Protein AF-A0A957DT23-F1 (afdb_monomer)

Secondary structure (DSSP, 8-state):
-----------------HHHHHHHHHHHHHHHHHHHHHHHTTSTTHHHHHHTTEETTEE--HHHHHHHHHHHHHHHHHHHHHHHS-HHHHHHHHHHH-

Radius of gyration: 21.61 Å; Cα contacts (8 Å, |Δi|>4): 49; chains: 1; bounding box: 37×45×67 Å

pLDDT: mean 88.95, std 11.93, range [44.41, 97.75]

Structure (mmCIF, N/CA/C/O backbone):
data_AF-A0A957DT23-F1
#
_entry.id   AF-A0A957DT23-F1
#
loop_
_atom_site.group_PDB
_atom_site.id
_atom_site.type_symbol
_atom_site.label_atom_id
_atom_site.label_alt_id
_atom_site.label_comp_id
_atom_site.label_asym_id
_atom_site.label_entity_id
_atom_site.label_seq_id
_atom_site.pdbx_PDB_ins_code
_atom_site.Cartn_x
_atom_site.Cartn_y
_atom_site.Cartn_z
_atom_site.occupancy
_atom_site.B_iso_or_equiv
_atom_site.auth_seq_id
_atom_site.auth_comp_id
_atom_site.auth_asym_id
_atom_site.auth_atom_id
_atom_site.pdbx_PDB_model_num
ATOM 1 N N . MET A 1 1 ? 21.710 -33.397 44.574 1.00 47.12 1 MET A N 1
ATOM 2 C CA . MET A 1 1 ? 21.496 -33.090 43.145 1.00 47.12 1 MET A CA 1
ATOM 3 C C . MET A 1 1 ? 20.067 -33.452 42.806 1.00 47.12 1 MET A C 1
ATOM 5 O O . MET A 1 1 ? 19.820 -34.629 42.625 1.00 47.12 1 MET A O 1
ATOM 9 N N . ASN A 1 2 ? 19.138 -32.497 42.782 1.00 44.41 2 ASN A N 1
ATOM 10 C CA . ASN A 1 2 ? 17.807 -32.730 42.222 1.00 44.41 2 ASN A CA 1
ATOM 11 C C . ASN A 1 2 ? 17.469 -31.538 41.334 1.00 44.41 2 ASN A C 1
ATOM 13 O O . ASN A 1 2 ? 17.392 -30.404 41.793 1.00 44.41 2 ASN A O 1
ATOM 17 N N . SER A 1 3 ? 17.400 -31.863 40.052 1.00 48.41 3 SER A N 1
ATOM 18 C CA . SER A 1 3 ? 17.361 -31.020 38.872 1.00 48.41 3 SER A CA 1
ATOM 19 C C . SER A 1 3 ? 16.363 -29.869 38.956 1.00 48.41 3 SER A C 1
ATOM 21 O O . SER A 1 3 ? 15.164 -30.084 39.142 1.00 48.41 3 SER A O 1
ATOM 23 N N . GLU A 1 4 ? 16.869 -28.657 38.724 1.00 55.62 4 GLU A N 1
ATOM 24 C CA . GLU A 1 4 ? 16.078 -27.526 38.253 1.00 55.62 4 GLU A CA 1
ATOM 25 C C . GLU A 1 4 ? 15.337 -27.979 36.990 1.00 55.62 4 GLU A C 1
ATOM 27 O O . GLU A 1 4 ? 15.936 -28.250 35.946 1.00 55.62 4 GLU A O 1
ATOM 32 N N . LYS A 1 5 ? 14.021 -28.170 37.106 1.00 53.84 5 LYS A N 1
ATOM 33 C CA . LYS A 1 5 ? 13.168 -28.435 35.952 1.00 53.84 5 LYS A CA 1
ATOM 34 C C . LYS A 1 5 ? 13.231 -27.198 35.069 1.00 53.84 5 LYS A C 1
ATOM 36 O O . LYS A 1 5 ? 12.680 -26.163 35.429 1.00 53.84 5 LYS A O 1
ATOM 41 N N . ALA A 1 6 ? 13.907 -27.326 33.931 1.00 58.00 6 ALA A N 1
ATOM 42 C CA . ALA A 1 6 ? 13.854 -26.357 32.853 1.00 58.00 6 ALA A CA 1
ATOM 43 C C . ALA A 1 6 ? 12.381 -26.043 32.566 1.00 58.00 6 ALA A C 1
ATOM 45 O O . ALA A 1 6 ? 11.623 -26.909 32.125 1.00 58.00 6 ALA A O 1
ATOM 46 N N . GLN A 1 7 ? 11.973 -24.819 32.885 1.00 58.66 7 GLN A N 1
ATOM 47 C CA . GLN A 1 7 ? 10.679 -24.273 32.522 1.00 58.66 7 GLN A CA 1
ATOM 48 C C . GLN A 1 7 ? 10.653 -24.219 30.994 1.00 58.66 7 GLN A C 1
ATOM 50 O O . GLN A 1 7 ? 11.218 -23.320 30.377 1.00 58.66 7 GLN A O 1
ATOM 55 N N . GLN A 1 8 ? 10.102 -25.263 30.374 1.00 61.09 8 GLN A N 1
ATOM 56 C CA . GLN A 1 8 ? 9.835 -25.277 28.945 1.00 61.09 8 GLN A CA 1
ATOM 57 C C . GLN A 1 8 ? 8.894 -24.106 28.681 1.00 61.09 8 GLN A C 1
ATOM 59 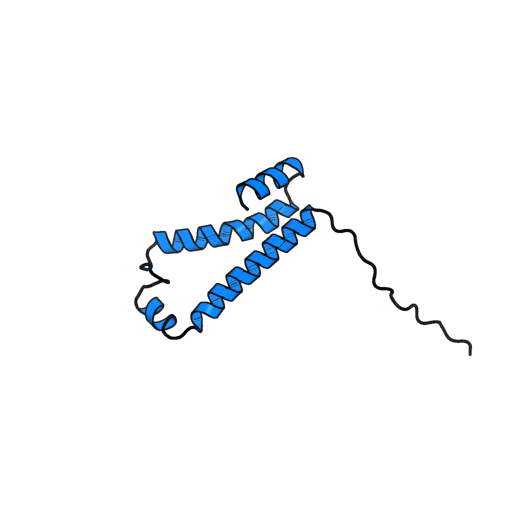O O . GLN A 1 8 ? 7.754 -24.119 29.139 1.00 61.09 8 GLN A O 1
ATOM 64 N N . ASN A 1 9 ? 9.404 -23.077 28.005 1.00 67.50 9 ASN A N 1
ATOM 65 C CA . ASN A 1 9 ? 8.611 -21.960 27.512 1.00 67.50 9 ASN A CA 1
ATOM 66 C C . ASN A 1 9 ? 7.517 -22.535 26.602 1.00 67.50 9 ASN A C 1
ATOM 68 O O . ASN A 1 9 ? 7.773 -22.843 25.438 1.00 67.50 9 ASN A O 1
ATOM 72 N N . ALA A 1 10 ? 6.329 -22.766 27.159 1.00 75.56 10 ALA A N 1
ATOM 73 C CA . ALA A 1 10 ? 5.172 -23.192 26.396 1.00 75.56 10 ALA A CA 1
ATOM 74 C C . ALA A 1 10 ? 4.838 -22.085 25.390 1.00 75.56 10 ALA A C 1
ATOM 76 O O . ALA A 1 10 ? 4.873 -20.903 25.730 1.00 75.56 10 ALA A O 1
ATOM 77 N N . LEU A 1 11 ? 4.564 -22.462 24.142 1.00 77.06 11 LEU A N 1
ATOM 78 C CA . LEU A 1 11 ? 4.163 -21.506 23.115 1.00 77.06 11 LEU A CA 1
ATOM 79 C C . LEU A 1 11 ? 2.803 -20.913 23.513 1.00 77.06 11 LEU A C 1
ATOM 81 O O . LEU A 1 11 ? 1.816 -21.642 23.598 1.00 77.06 11 LEU A O 1
ATOM 85 N N . GLU A 1 12 ? 2.763 -19.610 23.790 1.00 80.69 12 GLU A N 1
ATOM 86 C CA . GLU A 1 12 ? 1.536 -18.887 24.135 1.00 80.69 12 GLU A CA 1
ATOM 87 C C . GLU A 1 12 ? 0.942 -18.202 22.899 1.00 80.69 12 GLU A C 1
ATOM 89 O O . GLU A 1 12 ? 1.584 -17.368 22.259 1.00 80.69 12 GLU A O 1
ATOM 94 N N . ASP A 1 13 ? -0.318 -18.515 22.591 1.00 81.81 13 ASP A N 1
ATOM 95 C CA . ASP A 1 13 ? -1.068 -17.834 21.536 1.00 81.81 13 ASP A CA 1
ATOM 96 C C . ASP A 1 13 ? -1.658 -16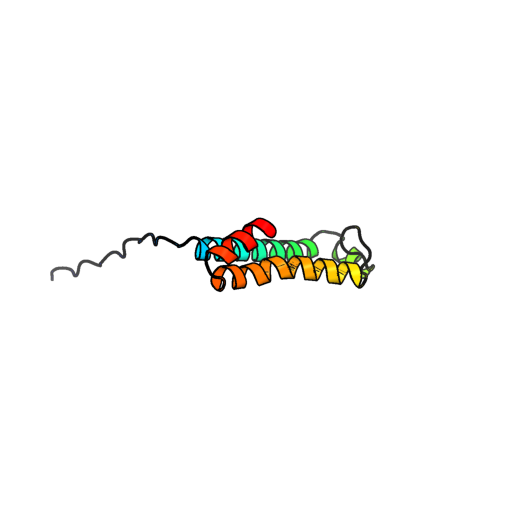.513 22.044 1.00 81.81 13 ASP A C 1
ATOM 98 O O . ASP A 1 13 ? -2.589 -16.474 22.857 1.00 81.81 13 ASP A O 1
ATOM 102 N N . ILE A 1 14 ? -1.156 -15.398 21.510 1.00 85.06 14 ILE A N 1
ATOM 103 C CA . ILE A 1 14 ? -1.657 -14.062 21.839 1.00 85.06 14 ILE A CA 1
ATOM 104 C C . ILE A 1 14 ? -2.880 -13.739 20.976 1.00 85.06 14 ILE A C 1
ATOM 106 O O . ILE A 1 14 ? -2.838 -13.745 19.743 1.00 85.06 14 ILE A O 1
ATOM 110 N N . ARG A 1 15 ? -3.988 -13.357 21.620 1.00 86.06 15 ARG A N 1
ATOM 111 C CA . ARG A 1 15 ? -5.175 -12.850 20.918 1.00 86.06 15 ARG A CA 1
ATOM 112 C C . ARG A 1 15 ? -4.903 -11.468 20.325 1.00 86.06 15 ARG A C 1
ATOM 114 O O . ARG A 1 15 ? -5.011 -10.452 21.007 1.00 86.06 15 ARG A O 1
ATOM 121 N N . LEU A 1 16 ? -4.601 -11.425 19.029 1.00 88.69 16 LEU A N 1
ATOM 122 C CA . LEU A 1 16 ? -4.409 -10.165 18.310 1.00 88.69 16 LEU A CA 1
ATOM 123 C C . LEU A 1 16 ? -5.745 -9.447 18.093 1.00 88.69 16 LEU A C 1
ATOM 125 O O . LEU A 1 16 ? -6.719 -10.031 17.603 1.00 88.69 16 LEU A O 1
ATOM 129 N N . ASN A 1 17 ? -5.774 -8.151 18.402 1.00 91.75 17 ASN A N 1
ATOM 130 C CA . ASN A 1 17 ? -6.913 -7.306 18.067 1.00 91.75 17 ASN A CA 1
ATOM 131 C C . ASN A 1 17 ? -7.024 -7.108 16.540 1.00 91.75 17 ASN A C 1
ATOM 133 O O . ASN A 1 17 ? -6.065 -7.291 15.789 1.00 91.75 17 ASN A O 1
ATOM 137 N N . VAL A 1 18 ? -8.213 -6.724 16.068 1.00 92.12 18 VAL A N 1
ATOM 138 C CA . VAL A 1 18 ? -8.490 -6.586 14.626 1.00 92.12 18 VAL A CA 1
ATOM 139 C C . VAL A 1 18 ? -7.585 -5.548 13.960 1.00 92.12 18 VAL A C 1
ATOM 141 O O . VAL A 1 18 ? -7.168 -5.756 12.827 1.00 92.12 18 VAL A O 1
ATOM 144 N N . LYS A 1 19 ? -7.222 -4.462 14.656 1.00 93.25 19 LYS A N 1
ATOM 145 C CA . LYS A 1 19 ? -6.321 -3.443 14.100 1.00 93.25 19 LYS A CA 1
ATOM 146 C C . LYS A 1 19 ? -4.957 -4.028 13.761 1.00 93.25 19 LYS A C 1
ATOM 148 O O . LYS A 1 19 ? -4.456 -3.796 12.671 1.00 93.25 19 LYS A O 1
ATOM 153 N N . LEU A 1 20 ? -4.391 -4.822 14.665 1.00 94.31 20 LEU A N 1
ATOM 154 C CA . LEU A 1 20 ? -3.086 -5.435 14.465 1.00 94.31 20 LEU A CA 1
ATOM 155 C C . LEU A 1 20 ? -3.110 -6.450 13.318 1.00 94.31 20 LEU A C 1
ATOM 157 O O . LEU A 1 20 ? -2.167 -6.508 12.537 1.00 94.31 20 LEU A O 1
ATOM 161 N N . LYS A 1 21 ? -4.221 -7.181 13.155 1.00 95.00 21 LYS A N 1
ATOM 162 C CA . LYS A 1 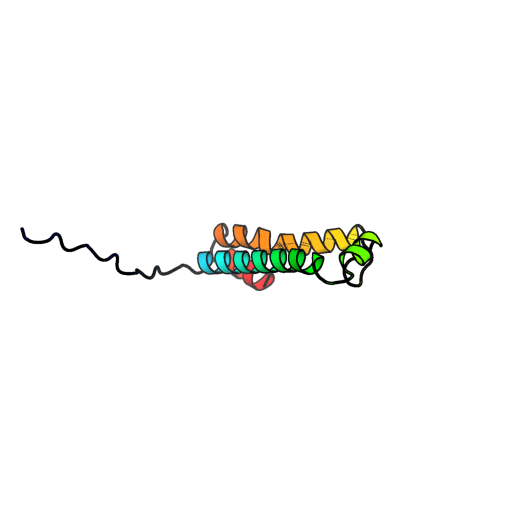21 ? -4.431 -8.037 11.978 1.00 95.00 21 LYS A CA 1
ATOM 163 C C . LYS A 1 21 ? -4.445 -7.222 10.682 1.00 95.00 21 LYS A C 1
ATOM 165 O O . LYS A 1 21 ? -3.787 -7.613 9.730 1.00 95.00 21 LYS A O 1
ATOM 170 N N . LEU A 1 22 ? -5.142 -6.084 10.652 1.00 96.31 22 LEU A N 1
ATOM 171 C CA . LEU A 1 22 ? -5.176 -5.201 9.478 1.00 96.31 22 LEU A CA 1
ATOM 172 C C . LEU A 1 22 ? -3.793 -4.625 9.156 1.00 96.31 22 LEU A C 1
ATOM 174 O O . LEU A 1 22 ? -3.376 -4.674 8.006 1.00 96.31 22 LEU A O 1
ATOM 178 N N . VAL A 1 23 ? -3.058 -4.148 10.165 1.00 97.19 23 VAL A N 1
ATOM 179 C CA . VAL A 1 23 ? -1.670 -3.682 10.003 1.00 97.19 23 VAL A CA 1
ATOM 180 C C . VAL A 1 23 ? -0.802 -4.782 9.388 1.00 97.19 23 VAL A C 1
ATOM 182 O O . VAL A 1 23 ? -0.099 -4.528 8.414 1.00 97.19 23 VAL A O 1
ATOM 185 N N . ALA A 1 24 ? -0.885 -6.008 9.916 1.00 96.81 24 ALA A N 1
ATOM 186 C CA . ALA A 1 24 ? -0.122 -7.143 9.406 1.00 96.81 24 ALA A CA 1
ATOM 187 C C . ALA A 1 24 ? -0.495 -7.499 7.957 1.00 96.81 24 ALA A C 1
ATOM 189 O O . ALA A 1 24 ? 0.389 -7.768 7.149 1.00 96.81 24 ALA A O 1
ATOM 190 N N . LEU A 1 25 ? -1.785 -7.458 7.610 1.00 96.94 25 LEU A N 1
ATOM 191 C CA . LEU A 1 25 ? -2.259 -7.728 6.251 1.00 96.94 25 LEU A CA 1
ATOM 192 C C . LEU A 1 25 ? 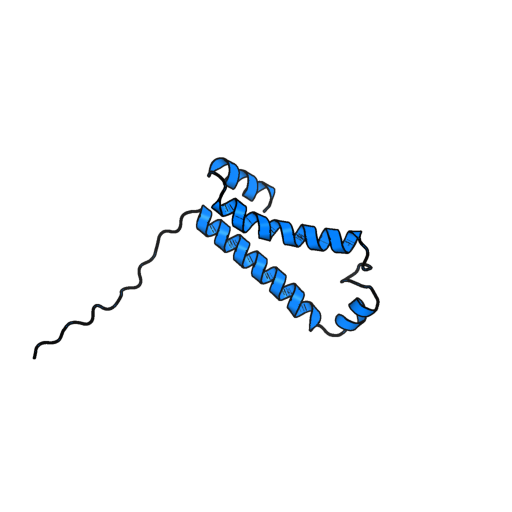-1.778 -6.667 5.253 1.00 96.94 25 LEU A C 1
ATOM 194 O O . LEU A 1 25 ? -1.230 -7.027 4.213 1.00 96.94 25 LEU A O 1
ATOM 198 N N . TRP A 1 26 ? -1.907 -5.377 5.579 1.00 97.75 26 TRP A N 1
ATOM 199 C CA . TRP A 1 26 ? -1.402 -4.296 4.725 1.00 97.75 26 TRP A CA 1
ATOM 200 C C . TRP A 1 26 ? 0.115 -4.350 4.568 1.00 97.75 26 TRP A C 1
ATOM 202 O O . TRP A 1 26 ? 0.613 -4.180 3.458 1.00 97.75 26 TRP A O 1
ATOM 212 N N . ALA A 1 27 ? 0.847 -4.652 5.643 1.00 97.75 27 ALA A N 1
ATOM 213 C CA . ALA A 1 27 ? 2.292 -4.837 5.579 1.00 97.75 27 ALA A CA 1
ATOM 214 C C . ALA A 1 27 ? 2.665 -6.023 4.681 1.00 97.75 27 ALA A C 1
ATOM 216 O O . ALA A 1 27 ? 3.525 -5.885 3.814 1.00 97.75 27 ALA A O 1
ATOM 217 N N . SER A 1 28 ? 1.986 -7.165 4.829 1.00 97.69 28 SER A N 1
ATOM 218 C CA . SER A 1 28 ? 2.218 -8.339 3.982 1.00 97.69 28 SER A CA 1
ATOM 219 C C . SER A 1 28 ? 1.937 -8.048 2.508 1.00 97.69 28 SER A C 1
ATOM 221 O O . SER A 1 28 ? 2.710 -8.477 1.653 1.00 97.69 28 SER A O 1
ATOM 223 N N . LEU A 1 29 ? 0.860 -7.317 2.201 1.00 96.31 29 LEU A N 1
ATOM 224 C CA . LEU A 1 29 ? 0.557 -6.886 0.837 1.00 96.31 29 LEU A CA 1
ATOM 225 C C . LEU A 1 29 ? 1.666 -5.979 0.291 1.00 96.31 29 LEU A C 1
ATOM 227 O O . LEU A 1 29 ? 2.138 -6.193 -0.819 1.00 96.31 29 LEU A O 1
ATOM 231 N N . MET A 1 30 ? 2.112 -5.003 1.083 1.00 96.12 30 MET A N 1
ATOM 232 C CA . MET A 1 30 ? 3.178 -4.073 0.707 1.00 96.12 30 MET A CA 1
ATOM 233 C C . MET A 1 30 ? 4.480 -4.823 0.373 1.00 96.12 30 MET A C 1
ATOM 235 O O . MET A 1 30 ? 5.071 -4.596 -0.682 1.00 96.12 30 MET A O 1
ATOM 239 N N . PHE A 1 31 ? 4.874 -5.795 1.203 1.00 96.75 31 PHE A N 1
ATOM 240 C CA . PHE A 1 31 ? 6.031 -6.653 0.925 1.00 96.75 31 PHE A CA 1
ATOM 241 C C . PHE A 1 31 ? 5.874 -7.464 -0.362 1.00 96.75 31 PHE A C 1
ATOM 243 O O . PHE A 1 31 ? 6.839 -7.592 -1.114 1.00 96.75 31 PHE A O 1
ATOM 250 N N . PHE A 1 32 ? 4.678 -7.989 -0.636 1.00 95.88 32 PHE A N 1
ATOM 251 C CA . PHE A 1 32 ? 4.422 -8.717 -1.875 1.00 95.88 32 PHE A CA 1
ATOM 252 C C . PHE A 1 32 ? 4.582 -7.812 -3.099 1.00 95.88 32 PHE A C 1
ATOM 254 O O . PHE A 1 32 ? 5.243 -8.198 -4.058 1.00 95.88 32 PHE A O 1
ATOM 261 N N . VAL A 1 33 ? 4.054 -6.587 -3.039 1.00 93.56 33 VAL A N 1
ATOM 262 C CA . VAL A 1 33 ? 4.186 -5.606 -4.124 1.00 93.56 33 VAL A CA 1
ATOM 263 C C . VAL A 1 33 ? 5.653 -5.240 -4.372 1.00 93.56 33 VAL A C 1
ATOM 265 O O . VAL A 1 33 ? 6.105 -5.340 -5.508 1.00 93.56 33 VAL A O 1
ATOM 268 N N . ILE A 1 34 ? 6.431 -4.924 -3.326 1.00 94.44 34 ILE A N 1
ATOM 269 C CA . ILE A 1 34 ? 7.875 -4.642 -3.475 1.00 94.44 34 ILE A CA 1
ATOM 270 C C . ILE A 1 34 ? 8.602 -5.832 -4.098 1.00 94.44 34 ILE A C 1
ATOM 272 O O . ILE A 1 34 ? 9.453 -5.661 -4.971 1.00 94.44 34 ILE A O 1
ATOM 276 N N . TYR A 1 35 ? 8.295 -7.043 -3.634 1.00 95.56 35 TYR A N 1
ATOM 277 C CA . TYR A 1 35 ? 8.946 -8.236 -4.149 1.00 95.56 35 TYR A CA 1
ATOM 278 C C . TYR A 1 35 ? 8.615 -8.463 -5.626 1.00 95.56 35 TYR A C 1
ATOM 280 O O . TYR A 1 35 ? 9.508 -8.813 -6.391 1.00 95.56 35 TYR A O 1
ATOM 288 N N . LEU A 1 36 ? 7.367 -8.232 -6.041 1.00 93.38 36 LEU A N 1
ATOM 289 C CA . LEU A 1 36 ? 6.967 -8.316 -7.445 1.00 93.38 36 LEU A CA 1
ATOM 290 C C . LEU A 1 36 ? 7.684 -7.280 -8.311 1.00 93.38 36 LEU A C 1
ATOM 292 O O . LEU A 1 36 ? 8.188 -7.648 -9.370 1.00 93.38 36 LEU A O 1
ATOM 296 N N . ASP A 1 37 ? 7.774 -6.028 -7.857 1.00 90.44 37 ASP A N 1
ATOM 297 C CA . ASP A 1 37 ? 8.492 -4.968 -8.575 1.00 90.44 37 ASP A CA 1
ATOM 298 C C . ASP A 1 37 ? 9.968 -5.334 -8.757 1.00 90.44 37 ASP A C 1
ATOM 300 O O . ASP A 1 37 ? 10.531 -5.200 -9.843 1.00 90.44 37 ASP A O 1
ATOM 304 N N . TYR A 1 38 ? 10.587 -5.869 -7.705 1.00 92.75 38 TYR A N 1
ATOM 305 C CA . TYR A 1 38 ? 11.964 -6.341 -7.759 1.00 92.75 38 TYR A CA 1
ATOM 306 C C . TYR A 1 38 ? 12.123 -7.555 -8.681 1.00 92.75 38 TYR A C 1
ATOM 308 O O . TYR A 1 38 ? 13.024 -7.587 -9.517 1.00 92.75 38 TYR A O 1
ATOM 316 N N . PHE A 1 39 ? 11.232 -8.542 -8.574 1.00 93.75 39 PHE A N 1
ATOM 317 C CA . PHE A 1 39 ? 11.248 -9.745 -9.404 1.00 93.75 39 PHE A CA 1
ATOM 318 C C . PHE A 1 39 ? 11.036 -9.421 -10.888 1.00 93.75 39 PHE A C 1
ATOM 320 O O . PHE A 1 39 ? 11.647 -10.051 -11.751 1.00 93.75 39 PHE A O 1
ATOM 327 N N . HIS A 1 40 ? 10.229 -8.404 -11.196 1.00 91.00 40 HIS A N 1
ATOM 328 C CA . HIS A 1 40 ? 9.992 -7.940 -12.560 1.00 91.00 40 HIS A CA 1
ATOM 329 C C . HIS A 1 40 ? 11.284 -7.527 -13.274 1.00 91.00 40 HIS A C 1
ATOM 331 O O . HIS A 1 40 ? 11.431 -7.795 -14.464 1.00 91.00 40 HIS A O 1
ATOM 337 N N . LEU A 1 41 ? 12.253 -6.956 -12.551 1.00 91.50 41 LEU A N 1
ATOM 338 C CA . LEU A 1 41 ? 13.552 -6.573 -13.115 1.00 91.50 41 LEU A CA 1
ATOM 339 C C . LEU A 1 41 ? 14.380 -7.778 -13.585 1.00 91.50 41 LEU A C 1
ATOM 341 O O . LEU A 1 41 ? 15.237 -7.626 -14.449 1.00 91.50 41 LEU A O 1
ATOM 345 N N . TYR A 1 42 ? 14.130 -8.970 -13.042 1.00 93.31 42 TYR A N 1
ATOM 346 C CA . TYR A 1 42 ? 14.818 -10.202 -13.438 1.00 93.31 42 TYR A CA 1
ATOM 347 C C . TYR A 1 42 ? 14.142 -10.928 -14.602 1.00 93.31 42 TYR A C 1
ATOM 349 O O . TYR A 1 42 ? 14.700 -11.895 -15.125 1.00 93.31 42 TYR A O 1
ATOM 357 N N . MET A 1 43 ? 12.942 -10.507 -15.009 1.00 93.50 43 MET A N 1
ATOM 358 C CA . MET A 1 43 ? 12.266 -11.125 -16.141 1.00 93.50 43 MET A CA 1
ATOM 359 C C . MET A 1 43 ? 12.996 -10.777 -17.452 1.00 93.50 43 MET A C 1
ATOM 361 O O . MET A 1 43 ? 13.354 -9.615 -17.664 1.00 93.50 43 MET A O 1
ATOM 365 N N . PRO A 1 44 ? 13.196 -11.751 -18.360 1.00 95.06 44 PRO A N 1
ATOM 366 C CA . PRO A 1 44 ? 13.884 -11.509 -19.625 1.00 95.06 44 PRO A CA 1
ATOM 367 C C . PRO A 1 44 ? 13.249 -10.365 -20.425 1.00 95.06 44 PRO A C 1
ATOM 369 O O . PRO A 1 44 ? 12.028 -10.326 -20.586 1.00 95.06 44 PRO A O 1
ATOM 372 N N . GLY A 1 45 ? 14.073 -9.448 -20.934 1.00 92.88 45 GLY A N 1
ATOM 373 C CA . GLY A 1 45 ? 13.627 -8.319 -21.755 1.00 92.88 45 GLY A CA 1
ATOM 374 C C . GLY A 1 45 ? 13.122 -7.102 -20.972 1.00 92.88 45 GLY A C 1
ATOM 375 O O . GLY A 1 45 ? 12.917 -6.048 -21.572 1.00 92.88 45 GLY A O 1
ATOM 376 N N . LYS A 1 46 ? 12.901 -7.202 -19.650 1.00 92.56 46 LYS A N 1
ATOM 377 C CA . LYS A 1 46 ? 12.291 -6.103 -18.877 1.00 92.56 46 LYS A CA 1
ATOM 378 C C . LYS A 1 46 ? 13.220 -4.933 -18.632 1.00 92.56 46 LYS A C 1
ATOM 380 O O . LYS A 1 46 ? 12.775 -3.792 -18.711 1.00 92.56 46 LYS A O 1
ATOM 385 N N . ILE A 1 47 ? 14.503 -5.185 -18.401 1.00 93.31 47 ILE A N 1
ATOM 386 C CA . ILE A 1 47 ? 15.478 -4.099 -18.270 1.00 93.31 47 ILE A CA 1
ATOM 387 C C . ILE A 1 47 ? 15.620 -3.361 -19.605 1.00 93.31 47 ILE A C 1
ATOM 389 O O . ILE A 1 47 ? 15.636 -2.132 -19.622 1.00 93.31 47 ILE A O 1
ATOM 393 N N . GLU A 1 48 ? 15.662 -4.082 -20.726 1.00 94.56 48 GLU A N 1
ATOM 394 C CA . GLU A 1 48 ? 15.747 -3.491 -22.062 1.00 94.56 48 GLU A CA 1
ATOM 395 C C . GLU A 1 48 ? 14.503 -2.658 -22.402 1.00 94.56 48 GLU A C 1
ATOM 397 O O . GLU A 1 48 ? 14.635 -1.549 -22.920 1.00 94.56 48 GLU A O 1
ATOM 402 N N . GLU A 1 49 ? 13.302 -3.145 -22.067 1.00 93.31 49 GLU A N 1
ATOM 403 C CA . GLU A 1 49 ? 12.052 -2.382 -22.194 1.00 93.31 49 GLU A CA 1
ATOM 404 C C . GLU A 1 49 ? 12.093 -1.083 -21.369 1.00 93.31 49 GLU A C 1
ATOM 406 O O . GLU A 1 49 ? 11.771 -0.014 -21.894 1.00 93.31 49 GLU A O 1
ATOM 411 N N . ILE A 1 50 ? 12.548 -1.151 -20.112 1.00 92.75 50 ILE A N 1
ATOM 412 C CA . ILE A 1 50 ? 12.672 0.020 -19.228 1.00 92.75 50 ILE A CA 1
ATOM 413 C C . ILE A 1 50 ? 13.668 1.035 -19.798 1.00 92.75 50 ILE A C 1
ATOM 415 O O . ILE A 1 50 ? 13.371 2.231 -19.834 1.00 92.75 50 ILE A O 1
ATOM 419 N N . LEU A 1 51 ? 14.822 0.577 -20.294 1.00 93.00 51 LEU A N 1
ATOM 420 C CA . LEU A 1 51 ? 15.821 1.434 -20.946 1.00 93.00 51 LEU A CA 1
ATOM 421 C C . LEU A 1 51 ? 15.294 2.066 -22.242 1.00 93.00 51 LEU A C 1
ATOM 423 O O . LEU A 1 51 ? 15.680 3.184 -22.580 1.00 93.00 51 LEU A O 1
ATOM 427 N N . ALA A 1 52 ? 14.381 1.388 -22.938 1.00 94.88 52 ALA A N 1
ATOM 428 C CA . ALA A 1 52 ? 13.663 1.917 -24.094 1.00 94.88 52 ALA A CA 1
ATOM 429 C C . ALA A 1 52 ? 12.500 2.859 -23.716 1.00 94.88 52 ALA A C 1
ATOM 431 O O . ALA A 1 52 ? 11.759 3.297 -24.597 1.00 94.88 52 ALA A O 1
ATOM 432 N N . GLY A 1 53 ? 12.330 3.1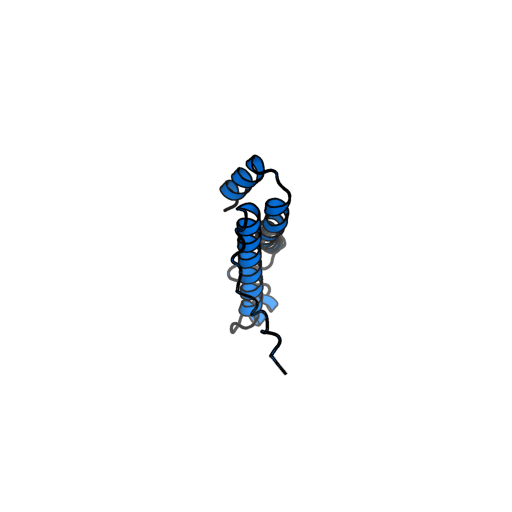83 -22.430 1.00 92.19 53 GLY A N 1
ATOM 433 C CA . GLY A 1 53 ? 11.294 4.095 -21.955 1.00 92.19 53 GLY A CA 1
ATOM 434 C C . GLY A 1 53 ? 9.921 3.445 -21.801 1.00 92.19 53 GLY A C 1
ATOM 435 O O . GLY A 1 53 ? 8.923 4.160 -21.833 1.00 92.19 53 GLY A O 1
ATOM 436 N N . LYS A 1 54 ? 9.839 2.119 -21.639 1.00 89.81 54 LYS A N 1
ATOM 437 C CA . LYS A 1 54 ? 8.576 1.387 -21.466 1.00 89.81 54 LYS A CA 1
ATOM 438 C C . LYS A 1 54 ? 8.478 0.727 -20.098 1.00 89.81 54 LYS A C 1
ATOM 440 O O . LYS A 1 54 ? 9.414 0.105 -19.613 1.00 89.81 54 LYS A O 1
ATOM 445 N N . MET A 1 55 ? 7.305 0.833 -19.488 1.00 83.69 55 MET A N 1
ATOM 446 C CA . MET A 1 55 ? 6.945 0.164 -18.244 1.00 83.69 55 MET A CA 1
ATOM 447 C C . MET A 1 55 ? 5.716 -0.700 -18.511 1.00 83.69 55 MET A C 1
ATOM 449 O O . MET A 1 55 ? 4.614 -0.188 -18.724 1.00 83.69 55 MET A O 1
ATOM 453 N N . PHE A 1 56 ? 5.897 -2.021 -18.487 1.00 78.50 56 PHE A N 1
ATOM 454 C CA . PHE A 1 56 ? 4.840 -2.981 -18.804 1.00 78.50 56 PHE A CA 1
ATOM 455 C C . PHE A 1 56 ? 4.279 -2.778 -20.231 1.00 78.50 56 PHE A C 1
ATOM 457 O O . PHE A 1 56 ? 4.976 -3.067 -21.198 1.00 78.50 56 PHE A O 1
ATOM 464 N N . VAL A 1 57 ? 3.040 -2.290 -20.382 1.00 77.44 57 VAL A N 1
ATOM 465 C CA . VAL A 1 57 ? 2.396 -1.994 -21.685 1.00 77.44 57 VAL A CA 1
ATOM 466 C C . VAL A 1 57 ? 2.365 -0.479 -21.968 1.00 77.44 57 VAL A C 1
ATOM 468 O O . VAL A 1 57 ? 1.909 -0.052 -23.025 1.00 77.44 57 VAL A O 1
ATOM 471 N N . PHE A 1 58 ? 2.858 0.349 -21.042 1.00 83.38 58 PHE A N 1
ATOM 472 C CA . PHE A 1 58 ? 2.785 1.808 -21.117 1.00 83.38 58 PHE A CA 1
ATOM 473 C C . PHE A 1 58 ? 4.150 2.433 -21.392 1.00 83.38 58 PHE A C 1
ATOM 475 O O . PHE A 1 58 ? 5.186 1.900 -20.996 1.00 83.38 58 PHE A O 1
ATOM 482 N N . ASP A 1 59 ? 4.145 3.620 -21.991 1.00 90.50 59 ASP A N 1
ATOM 483 C CA . ASP A 1 59 ? 5.338 4.458 -22.029 1.00 90.50 59 ASP A CA 1
ATOM 484 C C . ASP A 1 59 ? 5.589 5.086 -20.646 1.00 90.50 59 ASP A C 1
ATOM 486 O O . ASP A 1 59 ? 4.664 5.448 -19.898 1.00 90.50 59 ASP A O 1
ATOM 490 N N . ILE A 1 60 ? 6.864 5.218 -20.290 1.00 91.31 60 ILE A N 1
ATOM 491 C CA . ILE A 1 60 ? 7.299 5.908 -19.080 1.00 91.31 60 ILE A CA 1
ATOM 492 C C . ILE A 1 60 ? 7.056 7.400 -19.296 1.00 91.31 60 ILE A C 1
ATOM 494 O O . ILE A 1 60 ? 7.743 8.081 -20.053 1.00 91.31 60 ILE A O 1
ATOM 498 N N . THR A 1 61 ? 6.046 7.906 -18.605 1.00 93.50 61 THR A N 1
ATOM 499 C CA . THR A 1 61 ? 5.626 9.301 -18.611 1.00 93.50 61 THR A CA 1
ATOM 500 C C . THR A 1 61 ? 5.462 9.755 -17.168 1.00 93.50 61 THR A C 1
ATOM 502 O O . THR A 1 61 ? 5.357 8.945 -16.245 1.00 93.50 61 THR A O 1
ATOM 505 N N . GLN A 1 62 ? 5.379 11.065 -16.949 1.00 92.88 62 GLN A N 1
ATOM 506 C CA . GLN A 1 62 ? 5.096 11.598 -15.617 1.00 92.88 62 GLN A CA 1
ATOM 507 C C . GLN A 1 62 ? 3.796 11.022 -15.027 1.00 92.88 62 GLN A C 1
ATOM 509 O O . GLN A 1 62 ? 3.721 10.772 -13.827 1.00 92.88 62 GLN A O 1
ATOM 514 N N . VAL A 1 63 ? 2.785 10.781 -15.868 1.00 92.88 63 VAL A N 1
ATOM 515 C CA . VAL A 1 63 ? 1.489 10.248 -15.436 1.00 92.88 63 VAL A CA 1
ATOM 516 C C . VAL A 1 63 ? 1.606 8.784 -15.017 1.00 92.88 63 VAL A C 1
ATOM 518 O O . VAL A 1 63 ? 1.084 8.428 -13.962 1.00 92.88 63 VAL A O 1
ATOM 521 N N . SER A 1 64 ? 2.308 7.941 -15.784 1.00 90.50 64 SER A N 1
ATOM 522 C CA . SER A 1 64 ? 2.476 6.525 -15.420 1.00 90.50 64 SER A CA 1
ATOM 523 C C . SER A 1 64 ? 3.317 6.354 -14.153 1.00 90.50 64 SER A C 1
ATOM 525 O O . SER A 1 64 ? 2.946 5.566 -13.283 1.00 90.50 64 SER A O 1
ATOM 527 N N . LEU A 1 65 ? 4.368 7.160 -13.975 1.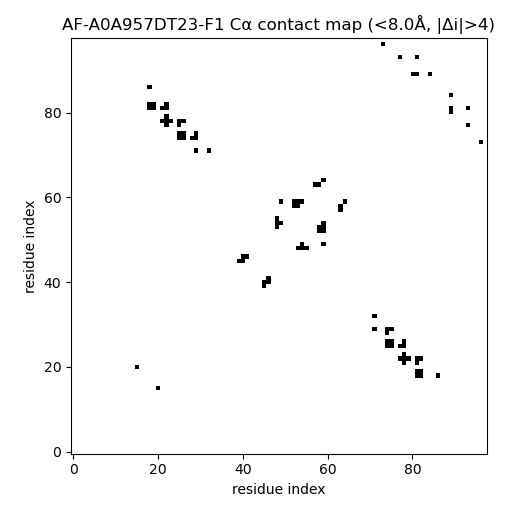00 91.50 65 LEU A N 1
ATOM 528 C CA . LEU A 1 65 ? 5.156 7.179 -12.737 1.00 91.50 65 LEU A CA 1
ATOM 529 C C . LEU A 1 65 ? 4.332 7.638 -11.528 1.00 91.50 65 LEU A C 1
ATOM 531 O O . LEU A 1 65 ? 4.409 7.030 -10.460 1.00 91.50 65 LEU A O 1
ATOM 535 N N . LEU A 1 66 ? 3.514 8.682 -11.691 1.00 93.94 66 LEU A N 1
ATOM 536 C CA . LEU A 1 66 ? 2.631 9.154 -10.627 1.00 93.94 66 LEU A CA 1
ATOM 537 C C . LEU A 1 66 ? 1.575 8.103 -10.261 1.00 93.94 66 LEU A C 1
ATOM 539 O O . LEU A 1 66 ? 1.304 7.903 -9.080 1.00 93.94 66 LEU A O 1
ATOM 543 N N . ALA A 1 67 ? 1.004 7.414 -11.252 1.00 91.50 67 ALA A N 1
ATOM 544 C CA . ALA A 1 67 ? 0.035 6.343 -11.031 1.00 91.50 67 ALA A CA 1
ATOM 545 C C . ALA A 1 67 ? 0.661 5.149 -10.292 1.00 91.50 67 ALA A C 1
ATOM 547 O O . ALA A 1 67 ? 0.067 4.633 -9.340 1.00 91.50 67 ALA A O 1
ATOM 548 N N . GLY A 1 68 ? 1.880 4.752 -10.675 1.00 90.44 68 GLY A N 1
ATOM 549 C CA . GLY A 1 68 ? 2.655 3.745 -9.952 1.00 90.44 68 GLY A CA 1
ATOM 550 C C . GLY A 1 68 ? 2.878 4.156 -8.495 1.00 90.44 68 GLY A C 1
ATOM 551 O O . GLY A 1 68 ? 2.494 3.432 -7.579 1.00 90.44 68 GLY A O 1
ATOM 552 N N . LEU A 1 69 ? 3.385 5.371 -8.262 1.00 92.75 69 LEU A N 1
ATOM 553 C CA . LEU A 1 69 ? 3.614 5.894 -6.911 1.00 92.75 69 LEU A CA 1
ATOM 554 C C . LEU A 1 69 ? 2.330 5.962 -6.071 1.00 92.75 69 LEU A C 1
ATOM 556 O O . LEU A 1 69 ? 2.339 5.579 -4.899 1.00 92.75 69 LEU A O 1
ATOM 560 N N . ALA A 1 70 ? 1.224 6.430 -6.652 1.00 93.44 70 ALA A N 1
ATOM 561 C CA . ALA A 1 70 ? -0.071 6.480 -5.979 1.00 93.44 70 ALA A CA 1
ATOM 562 C C . ALA A 1 70 ? -0.530 5.079 -5.549 1.00 93.44 70 ALA A C 1
ATOM 564 O O . ALA A 1 70 ? -0.989 4.906 -4.419 1.00 93.44 70 ALA A O 1
ATOM 565 N N . THR A 1 71 ? -0.324 4.075 -6.405 1.00 91.56 71 THR A N 1
ATOM 566 C CA . THR A 1 71 ? -0.668 2.675 -6.117 1.00 91.56 71 THR A CA 1
ATOM 567 C C . THR A 1 71 ? 0.114 2.140 -4.919 1.00 91.56 71 THR A C 1
ATOM 569 O O . THR A 1 71 ? -0.480 1.524 -4.041 1.00 91.56 71 THR A O 1
ATOM 572 N N . ILE A 1 72 ? 1.419 2.425 -4.830 1.00 93.94 72 ILE A N 1
ATOM 573 C CA . ILE A 1 72 ? 2.278 2.007 -3.705 1.00 93.94 72 ILE A CA 1
ATOM 574 C C . ILE A 1 72 ? 1.980 2.796 -2.417 1.00 93.94 72 ILE A C 1
ATOM 576 O O . ILE A 1 72 ? 2.087 2.271 -1.305 1.00 93.94 72 ILE A O 1
ATOM 580 N N . THR A 1 73 ? 1.570 4.059 -2.550 1.00 95.56 73 THR A N 1
ATOM 581 C CA . THR A 1 73 ? 1.269 4.941 -1.411 1.00 95.56 73 THR A CA 1
ATOM 582 C C . THR A 1 73 ? 0.061 4.450 -0.615 1.00 95.56 73 THR A C 1
ATOM 584 O O . THR A 1 73 ? 0.059 4.549 0.611 1.00 95.56 73 THR A O 1
ATOM 587 N N . ILE A 1 74 ? -0.947 3.879 -1.281 1.00 95.06 74 ILE A N 1
ATOM 588 C CA . ILE A 1 74 ? -2.161 3.359 -0.634 1.00 95.06 74 ILE A CA 1
ATOM 589 C C . ILE A 1 74 ? -1.837 2.308 0.447 1.00 95.06 74 ILE A C 1
ATOM 591 O O . ILE A 1 74 ? -2.135 2.570 1.617 1.00 95.06 74 ILE A O 1
ATOM 595 N N . PRO A 1 75 ? -1.212 1.153 0.134 1.00 95.19 75 PRO A N 1
ATOM 596 C CA . PRO A 1 75 ? -0.902 0.149 1.143 1.00 95.19 75 PRO A CA 1
ATOM 597 C C . PRO A 1 75 ? 0.074 0.679 2.195 1.00 95.19 75 PRO A C 1
ATOM 599 O O . PRO A 1 75 ? -0.105 0.388 3.376 1.00 95.19 75 PRO A O 1
ATOM 602 N N . ALA A 1 76 ? 1.048 1.514 1.813 1.00 96.19 76 ALA A N 1
ATOM 603 C CA . ALA A 1 76 ? 1.983 2.121 2.759 1.00 96.19 76 ALA A CA 1
ATOM 604 C C . ALA A 1 76 ? 1.270 2.992 3.814 1.00 96.19 76 ALA A C 1
ATOM 606 O O . ALA A 1 76 ? 1.538 2.867 5.012 1.00 96.19 76 ALA A O 1
ATOM 607 N N . LEU A 1 77 ? 0.316 3.832 3.398 1.00 97.00 77 LEU A N 1
ATOM 608 C CA . LEU A 1 77 ? -0.492 4.632 4.321 1.00 97.00 77 LEU A CA 1
ATOM 609 C C . LEU A 1 77 ? -1.429 3.760 5.156 1.00 97.00 77 LEU A C 1
ATOM 611 O O . LEU A 1 77 ? -1.591 4.013 6.352 1.00 97.00 77 LEU A O 1
ATOM 615 N N . MET A 1 78 ? -2.021 2.723 4.564 1.00 97.44 78 MET A N 1
ATOM 616 C CA . MET A 1 78 ? -2.958 1.845 5.264 1.00 97.44 78 MET A CA 1
ATOM 617 C C . MET A 1 78 ? -2.329 1.080 6.432 1.00 97.44 78 MET A C 1
ATOM 619 O O . MET A 1 78 ? -3.034 0.821 7.411 1.00 97.44 78 MET A O 1
ATOM 623 N N . ILE A 1 79 ? -1.023 0.789 6.394 1.00 97.12 79 ILE A N 1
ATOM 624 C CA . ILE A 1 79 ? -0.280 0.240 7.543 1.00 97.12 79 ILE A CA 1
ATOM 625 C C . ILE A 1 79 ? -0.400 1.192 8.743 1.00 97.12 79 ILE A C 1
ATOM 627 O O . ILE A 1 79 ? -0.887 0.809 9.809 1.00 97.12 79 ILE A O 1
ATOM 631 N N . SER A 1 80 ? -0.020 2.457 8.560 1.00 96.19 80 SER A N 1
ATOM 632 C CA . SER A 1 80 ? -0.030 3.468 9.624 1.00 96.19 80 SER A CA 1
ATOM 633 C C . SER A 1 80 ? -1.450 3.853 10.050 1.00 96.19 80 SER A C 1
ATOM 635 O O . SER A 1 80 ? -1.741 3.947 11.245 1.00 96.19 80 SER A O 1
ATOM 637 N N . LEU A 1 81 ? -2.36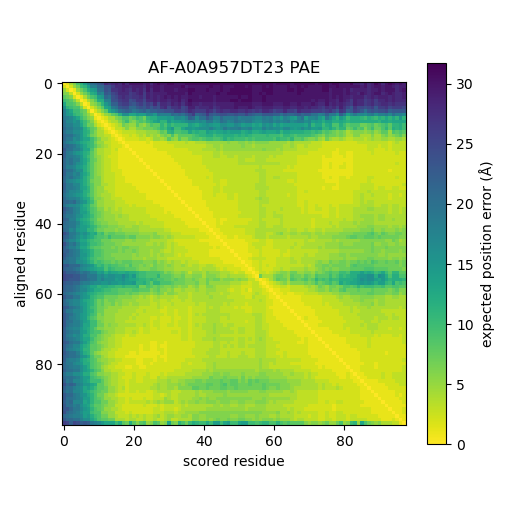6 4.025 9.092 1.00 95.69 81 LEU A N 1
ATOM 638 C CA . LEU A 1 81 ? -3.763 4.377 9.362 1.00 95.69 81 LEU A CA 1
ATOM 639 C C . LEU A 1 81 ? -4.493 3.266 10.125 1.00 95.69 81 LEU A C 1
ATOM 641 O O . LEU A 1 81 ? -5.248 3.566 11.052 1.00 95.69 81 LEU A O 1
ATOM 645 N N . SER A 1 82 ? -4.216 1.996 9.811 1.00 96.06 82 SER A N 1
ATOM 646 C CA . SER A 1 82 ? -4.812 0.859 10.522 1.00 96.06 82 SER A CA 1
ATOM 647 C C . SER A 1 82 ? -4.403 0.787 11.992 1.00 96.06 82 SER A C 1
ATOM 649 O O . SER A 1 82 ? -5.193 0.338 12.830 1.00 96.06 82 SER A O 1
ATOM 651 N N . ALA A 1 83 ? -3.201 1.267 12.321 1.00 94.88 83 ALA A N 1
ATOM 652 C CA . ALA A 1 83 ? -2.728 1.377 13.695 1.00 94.88 83 ALA A CA 1
ATOM 653 C C . ALA A 1 83 ? -3.315 2.607 14.413 1.00 94.88 83 ALA A C 1
ATOM 655 O O . ALA A 1 83 ? -3.818 2.490 15.535 1.00 94.88 83 ALA A O 1
ATOM 656 N N . ALA A 1 84 ? -3.280 3.775 13.762 1.00 95.44 84 ALA A N 1
ATOM 657 C CA . ALA A 1 84 ? -3.563 5.063 14.394 1.00 95.44 84 ALA A CA 1
ATOM 658 C C . ALA A 1 84 ? -5.062 5.400 14.504 1.00 95.44 84 ALA A C 1
ATOM 660 O O . ALA A 1 84 ? -5.488 5.996 15.496 1.00 95.44 84 ALA A O 1
ATOM 661 N N . LEU A 1 85 ? -5.888 5.026 13.519 1.00 94.62 85 LEU A N 1
ATOM 662 C CA . LEU A 1 85 ? -7.283 5.471 13.469 1.00 94.62 85 LEU A CA 1
ATOM 663 C C . LEU A 1 85 ? -8.153 4.835 14.570 1.00 94.62 85 LEU A C 1
ATOM 665 O O . LEU A 1 85 ? -7.986 3.656 14.910 1.00 94.62 85 LEU A O 1
ATOM 669 N N . PRO A 1 86 ? -9.150 5.560 15.113 1.00 93.25 86 PRO A N 1
ATOM 670 C CA . PRO A 1 86 ? -10.146 4.984 16.012 1.00 93.25 86 PRO A CA 1
ATOM 671 C C . PRO A 1 86 ? -10.987 3.922 15.288 1.00 93.25 86 PRO A C 1
ATOM 673 O O . PRO A 1 86 ? -11.169 3.971 14.075 1.00 93.25 86 PRO A O 1
ATOM 676 N N . ALA A 1 87 ? -11.534 2.956 16.034 1.00 91.50 87 ALA A N 1
ATOM 677 C CA . ALA A 1 87 ? -12.120 1.736 15.462 1.00 91.50 87 ALA A CA 1
ATOM 678 C C . ALA A 1 87 ? -13.203 1.985 14.392 1.00 91.50 87 ALA A C 1
ATOM 680 O O . ALA A 1 87 ? -13.226 1.296 13.375 1.00 91.50 87 ALA A O 1
ATOM 681 N N . LYS A 1 88 ? -14.072 2.988 14.592 1.00 92.50 88 LYS A N 1
ATOM 682 C CA . LYS A 1 88 ? -15.127 3.339 13.626 1.00 92.50 88 LYS A CA 1
ATOM 683 C C . LYS A 1 88 ? -14.550 3.860 12.307 1.00 92.50 88 LYS A C 1
ATOM 685 O O . LYS A 1 88 ? -14.958 3.386 11.255 1.00 92.50 88 LYS A O 1
ATOM 690 N N . ALA A 1 89 ? -13.601 4.797 12.375 1.00 93.88 89 ALA A N 1
ATOM 691 C CA . ALA A 1 89 ? -12.948 5.353 11.192 1.00 93.88 89 ALA A CA 1
ATOM 692 C C . ALA A 1 89 ? -12.135 4.274 10.471 1.00 93.88 89 ALA A C 1
ATOM 694 O O . ALA A 1 89 ? -12.316 4.074 9.277 1.00 93.88 89 ALA A O 1
ATOM 695 N N . ASN A 1 90 ? -11.346 3.497 11.221 1.00 94.12 90 ASN A N 1
ATOM 696 C CA . ASN A 1 90 ? -10.510 2.445 10.657 1.00 94.12 90 ASN A CA 1
ATOM 697 C C . ASN A 1 90 ? -11.315 1.414 9.851 1.00 94.12 90 ASN A C 1
ATOM 699 O O . ASN A 1 90 ? -10.891 0.987 8.779 1.00 94.12 90 ASN A O 1
ATOM 703 N N . ARG A 1 91 ? -12.499 1.036 10.350 1.00 92.56 91 ARG A N 1
ATOM 704 C CA . ARG A 1 91 ? -13.395 0.111 9.652 1.00 92.56 91 ARG A CA 1
ATOM 705 C C . ARG A 1 91 ? -13.835 0.665 8.298 1.00 92.56 91 ARG A C 1
ATOM 707 O O . ARG A 1 91 ? -13.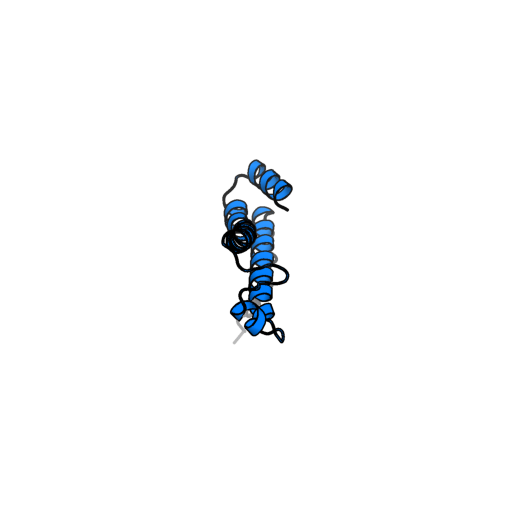728 -0.042 7.307 1.00 92.56 91 ARG A O 1
ATOM 714 N N . TRP A 1 92 ? -14.318 1.905 8.256 1.00 97.06 92 TRP A N 1
ATOM 715 C CA . TRP A 1 92 ? -14.774 2.514 7.005 1.00 97.06 92 TRP A CA 1
ATOM 716 C C . TRP A 1 92 ? -13.628 2.753 6.028 1.00 97.06 92 TRP A C 1
ATOM 718 O O . TRP A 1 92 ? -13.775 2.435 4.855 1.00 97.06 92 TRP A O 1
ATOM 728 N N . THR A 1 93 ? -12.474 3.224 6.506 1.00 94.12 93 THR A N 1
ATOM 729 C CA . THR A 1 93 ? -11.285 3.401 5.664 1.00 94.12 93 THR A CA 1
ATOM 730 C C . THR A 1 93 ? -10.861 2.082 5.022 1.00 94.12 93 THR A C 1
ATOM 732 O O . THR A 1 93 ? -10.670 2.039 3.815 1.00 94.12 93 THR A O 1
ATOM 735 N N . ASN A 1 94 ? -10.788 0.989 5.788 1.00 94.19 94 ASN A N 1
ATOM 736 C CA . ASN A 1 94 ? -10.435 -0.317 5.229 1.00 94.19 94 ASN A CA 1
ATOM 737 C C . ASN A 1 94 ? -11.474 -0.837 4.226 1.00 94.19 94 ASN A C 1
ATOM 739 O O . ASN A 1 94 ? -11.075 -1.402 3.224 1.00 94.19 94 ASN A O 1
ATOM 743 N N . ILE A 1 95 ? -12.774 -0.626 4.458 1.00 94.38 95 ILE A N 1
ATOM 744 C CA . ILE A 1 95 ? -13.834 -1.060 3.526 1.00 94.38 95 ILE A CA 1
ATOM 745 C C . ILE A 1 95 ? -13.814 -0.271 2.210 1.00 94.38 95 ILE A C 1
ATOM 747 O O . ILE A 1 95 ? -14.180 -0.809 1.178 1.00 94.38 95 ILE A O 1
ATOM 751 N N . ILE A 1 96 ? -13.453 1.013 2.248 1.00 95.25 96 ILE A N 1
ATOM 752 C CA . ILE A 1 96 ? -13.415 1.856 1.043 1.00 95.25 96 ILE A CA 1
ATOM 753 C C . ILE A 1 96 ? -12.170 1.557 0.201 1.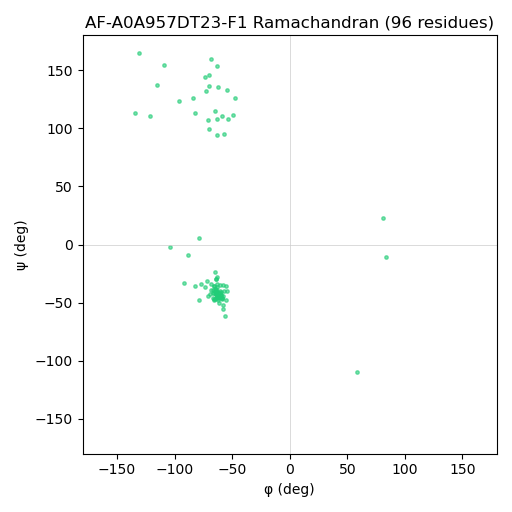00 95.25 96 ILE A C 1
ATOM 755 O O . ILE A 1 96 ? -12.206 1.699 -1.017 1.00 95.25 96 ILE A O 1
ATOM 759 N N . VAL A 1 97 ? -11.062 1.215 0.859 1.00 92.75 97 VAL A N 1
ATOM 760 C CA . VAL A 1 97 ? -9.754 1.067 0.212 1.00 92.75 97 VAL A CA 1
ATOM 761 C C . VAL A 1 97 ? -9.478 -0.367 -0.252 1.00 92.75 97 VAL A C 1
ATOM 763 O O . VAL A 1 97 ? -8.774 -0.532 -1.245 1.00 92.75 97 VAL A O 1
ATOM 766 N N . ALA A 1 98 ? -9.976 -1.378 0.469 1.00 82.56 98 ALA A N 1
ATOM 767 C CA . ALA A 1 98 ? -9.823 -2.793 0.118 1.00 82.56 98 ALA A CA 1
ATOM 768 C C . ALA A 1 98 ? -10.896 -3.251 -0.876 1.00 82.56 98 ALA A C 1
ATOM 770 O O . ALA A 1 98 ? -10.537 -4.043 -1.774 1.00 82.56 98 ALA A O 1
#

Sequence (98 aa):
MNSEKAQQNALEDIRLNVKLKLVALWASLMFFVIYLDYFHLYMPGKIEEILAGKMFVFDITQVSLLAGLATITIPALMISLSAALPAKANRWTNIIVA

Solvent-accessible surface area (backbone atoms only — not comparable to full-atom values): 5833 Å² total; per-residue (Å²): 141,81,80,83,74,77,80,72,82,71,89,78,85,77,88,73,53,71,45,60,52,48,23,51,50,28,45,52,50,44,52,50,52,54,49,49,60,58,52,47,60,73,41,88,66,40,56,60,39,43,76,71,42,32,52,94,95,41,66,68,40,75,66,53,53,49,52,53,50,53,60,56,46,50,39,59,47,43,28,56,44,32,65,69,43,57,73,72,59,34,52,54,54,49,66,75,73,106

Foldseek 3Di:
DDDDPPPPPDDDDDDDDPLVVQLVVLVVVLVVVVVVVVVQCVPPCSVVCVVVQDDDPDGNDPVVVVVVVVVSVLSVVLNVCSVPPDPVVNVVSVVVSD

Mean predicted aligned error: 7.33 Å